Protein AF-A0A6P0Z6R3-F1 (afdb_monomer)

Mean predicted aligned error: 4.9 Å

Structure (mmCIF, N/CA/C/O backbone):
data_AF-A0A6P0Z6R3-F1
#
_entry.id   AF-A0A6P0Z6R3-F1
#
loop_
_atom_site.group_PDB
_atom_site.id
_atom_site.type_symbol
_atom_site.label_atom_id
_atom_site.label_alt_id
_atom_site.label_comp_id
_atom_site.label_asym_id
_atom_site.label_entity_id
_atom_site.label_seq_id
_atom_site.pdbx_PDB_ins_code
_atom_site.Cartn_x
_atom_site.Cartn_y
_atom_site.Cartn_z
_atom_site.occupancy
_atom_site.B_iso_or_equiv
_atom_site.auth_seq_id
_atom_site.auth_comp_id
_atom_site.auth_asym_id
_atom_site.auth_atom_id
_atom_site.pdbx_PDB_model_num
ATOM 1 N N . ALA A 1 1 ? 19.019 -9.774 -9.548 1.00 88.81 1 ALA A N 1
ATOM 2 C CA . ALA A 1 1 ? 17.613 -10.210 -9.420 1.00 88.81 1 ALA A CA 1
ATOM 3 C C . ALA A 1 1 ? 16.718 -9.202 -10.13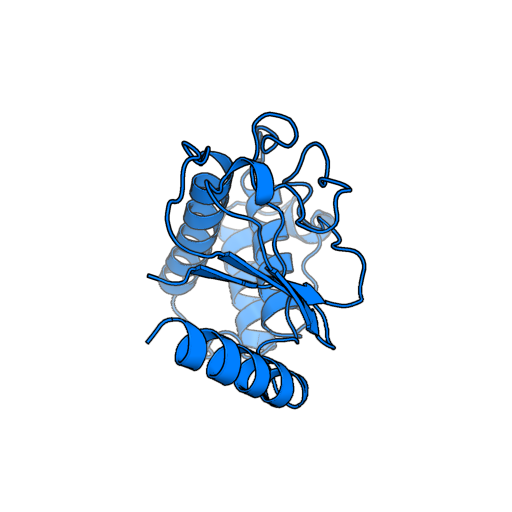5 1.00 88.81 1 ALA A C 1
ATOM 5 O O . ALA A 1 1 ? 17.157 -8.070 -10.301 1.00 88.81 1 ALA A O 1
ATOM 6 N N . LEU A 1 2 ? 15.528 -9.608 -10.582 1.00 94.31 2 LEU A N 1
ATOM 7 C CA . LEU A 1 2 ? 14.490 -8.698 -11.081 1.00 94.31 2 LEU A CA 1
ATOM 8 C C . LEU A 1 2 ? 13.772 -8.036 -9.898 1.00 94.31 2 LEU A C 1
ATOM 10 O O . LEU A 1 2 ? 13.432 -8.730 -8.941 1.00 94.31 2 LEU A O 1
ATOM 14 N N . LEU A 1 3 ? 13.495 -6.736 -9.998 1.00 95.50 3 LEU A N 1
ATOM 15 C CA . LEU A 1 3 ? 12.575 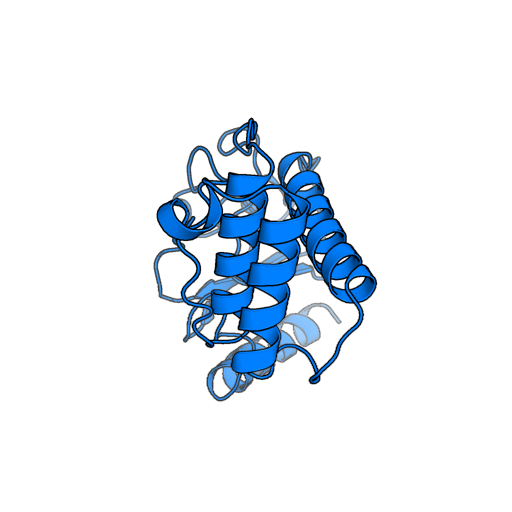-6.025 -9.110 1.00 95.50 3 LEU A CA 1
ATOM 16 C C . LEU A 1 3 ? 11.276 -5.717 -9.864 1.00 95.50 3 LEU A C 1
ATOM 18 O O . LEU A 1 3 ? 11.277 -4.947 -10.825 1.00 95.50 3 LEU A O 1
ATOM 22 N N . ALA A 1 4 ? 10.175 -6.330 -9.433 1.00 96.81 4 ALA A N 1
ATOM 23 C CA . ALA A 1 4 ? 8.834 -6.022 -9.917 1.00 96.81 4 ALA A CA 1
ATOM 24 C C . ALA A 1 4 ? 8.147 -5.071 -8.930 1.00 96.81 4 ALA A C 1
ATOM 26 O O . ALA A 1 4 ? 8.090 -5.362 -7.738 1.00 96.81 4 ALA A O 1
ATOM 27 N N . LEU A 1 5 ? 7.648 -3.943 -9.428 1.00 95.81 5 LEU A N 1
ATOM 28 C CA . LEU A 1 5 ? 6.993 -2.903 -8.635 1.00 95.81 5 LEU A CA 1
ATOM 29 C C . LEU A 1 5 ? 5.556 -2.739 -9.103 1.00 95.81 5 LEU A C 1
ATOM 31 O O . LEU A 1 5 ? 5.308 -2.738 -10.309 1.00 95.81 5 LEU A O 1
ATOM 35 N N . PHE A 1 6 ? 4.624 -2.579 -8.171 1.00 95.50 6 PHE A N 1
ATOM 36 C CA . PHE A 1 6 ? 3.199 -2.493 -8.472 1.00 95.50 6 PHE A CA 1
ATOM 37 C C . PHE A 1 6 ? 2.663 -1.117 -8.093 1.00 95.50 6 PHE A C 1
ATOM 39 O O . PHE A 1 6 ? 2.621 -0.761 -6.923 1.00 95.50 6 PHE A O 1
ATOM 46 N N . ASP A 1 7 ? 2.295 -0.356 -9.121 1.00 93.00 7 ASP A N 1
ATOM 47 C CA . ASP A 1 7 ? 1.470 0.850 -9.085 1.00 93.00 7 ASP A CA 1
ATOM 48 C C . ASP A 1 7 ? 1.800 1.871 -7.985 1.00 93.00 7 ASP A C 1
ATOM 50 O O . ASP A 1 7 ? 0.901 2.458 -7.388 1.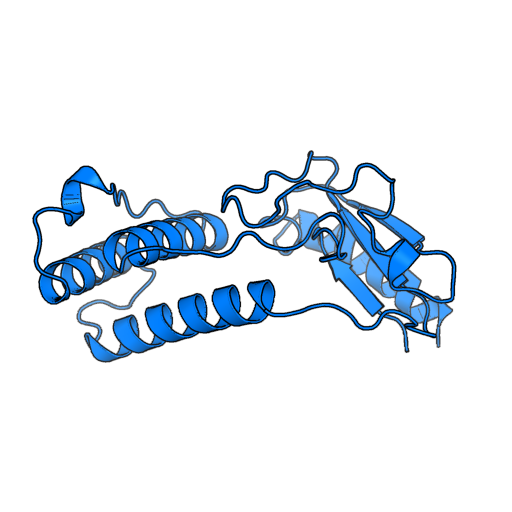00 93.00 7 ASP A O 1
ATOM 54 N N . LEU A 1 8 ? 3.092 2.096 -7.728 1.00 90.00 8 LEU A N 1
ATOM 55 C CA . LEU A 1 8 ? 3.562 3.061 -6.739 1.00 90.00 8 LEU A CA 1
ATOM 56 C C . LEU A 1 8 ? 4.687 3.934 -7.315 1.00 90.00 8 LEU A C 1
ATOM 58 O O . LEU A 1 8 ? 5.649 3.393 -7.880 1.00 90.00 8 LEU A O 1
ATOM 62 N N . PRO A 1 9 ? 4.605 5.270 -7.184 1.00 89.94 9 PRO A N 1
ATOM 63 C CA . PRO A 1 9 ? 5.703 6.156 -7.544 1.00 89.94 9 PRO A CA 1
ATOM 64 C C . PRO A 1 9 ? 6.945 5.957 -6.668 1.00 89.94 9 PRO A C 1
ATOM 66 O O . PRO A 1 9 ? 6.852 5.563 -5.507 1.00 89.94 9 PRO A O 1
ATOM 69 N N . ALA A 1 10 ? 8.122 6.255 -7.217 1.00 89.12 10 ALA A N 1
ATOM 70 C CA . ALA A 1 10 ? 9.359 6.249 -6.448 1.00 89.12 10 ALA A CA 1
ATOM 71 C C . ALA A 1 10 ? 9.397 7.431 -5.470 1.00 89.12 10 ALA A C 1
ATOM 73 O O . ALA A 1 10 ? 9.086 8.565 -5.838 1.00 89.12 10 ALA A O 1
ATOM 74 N N . LEU A 1 11 ? 9.871 7.186 -4.248 1.00 85.00 11 LEU A N 1
ATOM 75 C CA . LEU A 1 11 ? 10.221 8.241 -3.297 1.00 85.00 11 LEU A CA 1
ATOM 76 C C . LEU A 1 11 ? 11.595 8.814 -3.656 1.00 85.00 11 LEU A C 1
ATOM 78 O O . LEU A 1 11 ? 12.614 8.419 -3.102 1.00 85.00 11 LEU A O 1
ATOM 82 N N . ILE A 1 12 ? 11.649 9.718 -4.628 1.00 82.31 12 ILE A N 1
ATOM 83 C CA . ILE A 1 12 ? 12.880 10.431 -4.995 1.00 82.31 12 ILE A CA 1
ATOM 84 C C . ILE A 1 12 ? 12.986 11.745 -4.208 1.00 82.31 12 ILE A C 1
ATOM 86 O O . ILE A 1 12 ? 11.966 12.283 -3.784 1.00 82.31 12 ILE A O 1
ATOM 90 N N . PRO A 1 13 ? 14.188 12.325 -4.025 1.00 76.62 13 PRO A N 1
ATOM 91 C CA . PRO A 1 13 ? 14.344 13.571 -3.265 1.00 76.62 13 PRO A CA 1
ATOM 92 C C . PRO A 1 13 ? 13.459 14.732 -3.751 1.00 76.62 13 PRO A C 1
ATOM 94 O O . PRO A 1 13 ? 13.022 15.552 -2.951 1.00 76.62 13 PRO A O 1
ATOM 97 N N . SER A 1 14 ? 13.160 14.799 -5.053 1.00 73.12 14 SER A N 1
ATOM 98 C CA . SER A 1 14 ? 12.276 15.816 -5.644 1.00 73.12 14 SER A CA 1
ATOM 99 C C . SER A 1 14 ? 10.776 15.543 -5.458 1.00 73.12 14 SER A C 1
ATOM 101 O O . SER A 1 14 ? 9.964 16.418 -5.754 1.00 73.12 14 SER A O 1
ATOM 103 N N . SER A 1 15 ? 10.419 14.358 -4.963 1.00 69.19 15 SER A N 1
ATOM 104 C CA . SER A 1 15 ? 9.074 13.938 -4.559 1.00 69.19 15 SER A CA 1
ATOM 105 C C . SER A 1 15 ? 9.067 13.464 -3.104 1.00 69.19 15 SER A C 1
ATOM 107 O O . SER A 1 15 ? 8.295 12.568 -2.755 1.00 69.19 15 SER A O 1
ATOM 109 N N . ALA A 1 16 ? 9.971 14.005 -2.275 1.00 67.00 16 ALA A N 1
ATOM 110 C CA . ALA A 1 16 ? 10.157 13.539 -0.911 1.00 67.00 16 ALA A CA 1
ATOM 111 C C . ALA A 1 16 ? 8.819 13.553 -0.152 1.00 67.00 16 ALA A C 1
ATOM 113 O O . ALA A 1 16 ? 7.995 14.457 -0.378 1.00 67.00 16 ALA A O 1
ATOM 114 N N . PRO A 1 17 ? 8.598 12.551 0.711 1.00 68.94 17 PRO A N 1
ATOM 115 C CA . PRO A 1 17 ? 7.373 12.452 1.479 1.00 68.94 17 PRO A CA 1
ATOM 116 C C . PRO A 1 17 ? 7.207 13.676 2.383 1.00 68.94 17 PRO A C 1
ATOM 118 O O . PRO A 1 17 ? 8.185 14.212 2.915 1.00 68.94 17 PRO A O 1
ATOM 121 N N . LYS A 1 18 ? 5.971 14.160 2.529 1.00 71.38 18 LYS A N 1
ATOM 122 C CA . LYS A 1 18 ? 5.686 15.310 3.400 1.00 71.38 18 LYS A CA 1
ATOM 123 C C . LYS A 1 18 ? 5.949 14.929 4.852 1.00 71.38 18 LYS A C 1
ATOM 125 O O . LYS A 1 18 ? 5.584 13.846 5.276 1.00 71.38 18 LYS A O 1
ATOM 130 N N . GLN A 1 19 ? 6.528 15.810 5.660 1.00 70.19 19 GLN A N 1
ATOM 131 C CA . GLN A 1 19 ? 6.585 15.532 7.095 1.00 70.19 19 GLN A CA 1
ATOM 132 C C . GLN A 1 19 ? 5.154 15.514 7.657 1.00 70.19 19 GLN A C 1
ATOM 134 O O . GLN A 1 19 ? 4.448 16.520 7.564 1.00 70.19 19 GLN A O 1
ATOM 139 N N . LEU A 1 20 ? 4.718 14.380 8.213 1.00 72.25 20 LEU A N 1
ATOM 140 C CA . LEU A 1 20 ? 3.405 14.293 8.851 1.00 72.25 20 LEU A CA 1
ATOM 141 C C . LEU A 1 20 ? 3.493 14.790 10.290 1.00 72.25 20 LEU A C 1
ATOM 143 O O . LEU A 1 20 ? 4.126 14.157 11.132 1.00 72.25 20 LEU A O 1
ATOM 147 N N . ASP A 1 21 ? 2.805 15.891 10.570 1.00 78.56 21 ASP A N 1
ATOM 148 C CA . ASP A 1 21 ? 2.491 16.345 11.928 1.00 78.56 21 ASP A CA 1
ATOM 149 C C . ASP A 1 21 ? 1.021 16.026 12.232 1.00 78.56 21 ASP A C 1
ATOM 151 O O . ASP A 1 21 ? 0.163 16.899 12.359 1.00 78.56 21 ASP A O 1
ATOM 155 N N . TRP A 1 22 ? 0.684 14.737 12.157 1.00 86.81 22 TRP A N 1
ATOM 156 C CA . TRP A 1 22 ? -0.684 14.266 12.355 1.00 86.81 22 TRP A CA 1
ATOM 157 C C . TRP A 1 22 ? -0.915 13.926 13.818 1.00 86.81 22 TRP A C 1
ATOM 159 O O . TRP A 1 22 ? -0.163 13.144 14.405 1.00 86.81 22 TRP A O 1
ATOM 169 N N . ASP A 1 23 ? -2.000 14.458 14.375 1.00 89.06 23 ASP A N 1
ATOM 170 C CA . ASP A 1 23 ? -2.510 14.000 15.659 1.00 89.06 23 ASP A CA 1
ATOM 171 C C . ASP A 1 23 ? -3.055 12.561 15.565 1.00 89.06 23 ASP A C 1
ATOM 173 O O . ASP A 1 23 ? -3.239 11.989 14.483 1.00 89.06 23 ASP A O 1
ATOM 177 N N . ASP A 1 24 ? -3.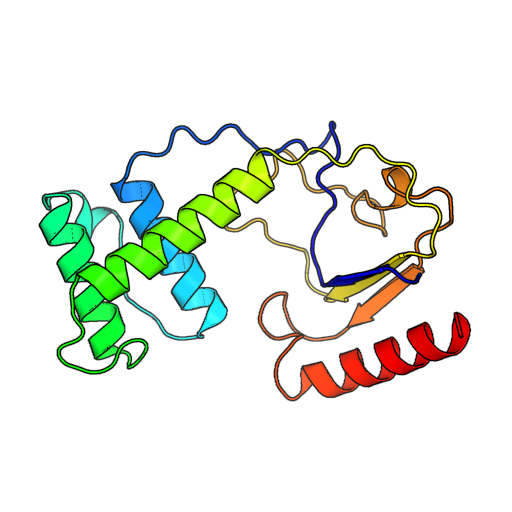301 11.946 16.721 1.00 88.25 24 ASP A N 1
ATOM 178 C CA . ASP A 1 24 ? -3.764 10.559 16.777 1.00 88.25 24 ASP A CA 1
ATOM 179 C C . ASP A 1 24 ? -5.153 10.366 16.151 1.00 88.25 24 ASP A C 1
ATOM 181 O O . ASP A 1 24 ? -5.426 9.301 15.598 1.00 88.25 24 ASP A O 1
ATOM 185 N N . THR A 1 25 ? -6.005 11.398 16.162 1.00 92.12 25 THR A N 1
ATOM 186 C CA . THR A 1 25 ? -7.333 11.338 15.531 1.00 92.12 25 THR A CA 1
ATOM 187 C C . THR A 1 25 ? -7.198 11.248 14.014 1.00 92.12 25 THR A C 1
ATOM 189 O O . THR A 1 25 ? -7.825 10.393 13.389 1.00 92.12 25 THR A O 1
ATOM 192 N N . ARG A 1 26 ? -6.338 12.082 13.419 1.00 90.31 26 ARG A N 1
ATOM 193 C CA . ARG A 1 26 ? -6.045 12.073 11.985 1.00 90.31 26 ARG A CA 1
ATOM 194 C C . ARG A 1 26 ? -5.395 10.763 11.558 1.00 90.31 26 ARG A C 1
ATOM 196 O O . ARG A 1 26 ? -5.769 10.214 10.522 1.00 90.31 26 ARG A O 1
ATOM 203 N N . TRP A 1 27 ? -4.476 10.230 12.366 1.00 91.44 27 TRP A N 1
ATOM 204 C CA . TRP A 1 27 ? -3.930 8.891 12.142 1.00 91.44 27 TRP A CA 1
ATOM 205 C C . TRP A 1 27 ? -5.025 7.831 12.105 1.00 91.44 27 TRP A C 1
ATOM 207 O O . TRP A 1 27 ? -5.042 7.009 11.192 1.00 91.44 27 TRP A O 1
ATOM 217 N N . LEU A 1 28 ? -5.958 7.862 13.056 1.00 93.75 28 LEU A N 1
ATOM 218 C CA . LEU A 1 28 ? -7.021 6.869 13.120 1.00 93.75 28 LEU A CA 1
ATOM 219 C C . LEU A 1 28 ? -7.976 6.958 11.924 1.00 93.75 28 LEU A C 1
ATOM 221 O O . LEU A 1 28 ? -8.293 5.926 11.337 1.00 93.75 28 LEU A O 1
ATOM 225 N N . THR A 1 29 ? -8.382 8.167 11.516 1.00 92.94 29 THR A N 1
ATOM 226 C CA . THR A 1 29 ? -9.210 8.349 10.309 1.00 92.94 29 THR A CA 1
ATOM 227 C C . THR A 1 29 ? -8.491 7.893 9.045 1.00 92.94 29 THR A C 1
ATOM 229 O O . THR A 1 29 ? -9.102 7.279 8.179 1.00 92.94 29 THR A O 1
ATOM 232 N N . ASN A 1 30 ? -7.183 8.142 8.942 1.00 91.19 30 ASN A N 1
ATOM 233 C CA . ASN A 1 30 ? -6.403 7.720 7.782 1.00 91.19 30 ASN A CA 1
ATOM 234 C C . ASN A 1 30 ? -6.258 6.194 7.721 1.00 91.19 30 ASN A C 1
ATOM 236 O O . ASN A 1 30 ? -6.380 5.590 6.662 1.00 91.19 30 ASN A O 1
ATOM 240 N N . ILE A 1 31 ? -6.041 5.556 8.872 1.00 93.69 31 ILE A N 1
ATOM 241 C CA . ILE A 1 31 ? -5.993 4.095 8.976 1.00 93.69 31 ILE A CA 1
ATOM 242 C C . ILE A 1 31 ? -7.353 3.483 8.635 1.00 93.69 31 ILE A C 1
ATOM 244 O O . ILE A 1 31 ? -7.395 2.468 7.943 1.00 93.69 31 ILE A O 1
ATOM 248 N N . ALA A 1 32 ? -8.458 4.100 9.065 1.00 94.38 32 ALA A N 1
ATOM 249 C CA . ALA A 1 32 ? -9.793 3.690 8.642 1.00 94.38 32 ALA A CA 1
ATOM 250 C C . ALA A 1 32 ? -9.927 3.744 7.111 1.00 94.38 32 ALA A C 1
ATOM 252 O O . ALA A 1 32 ? -10.265 2.726 6.517 1.00 94.38 32 ALA A O 1
ATOM 253 N N . HIS A 1 33 ? -9.542 4.856 6.474 1.00 91.88 33 HIS A N 1
ATOM 254 C CA . HIS A 1 33 ? -9.565 4.996 5.009 1.00 91.88 33 HIS A CA 1
ATOM 255 C C . HIS A 1 33 ? -8.728 3.917 4.301 1.00 91.88 33 HIS A C 1
ATOM 257 O O . HIS A 1 33 ? -9.188 3.284 3.353 1.00 91.88 33 HIS A O 1
ATOM 263 N N . ILE A 1 34 ? -7.522 3.617 4.801 1.00 91.50 34 ILE A N 1
ATOM 264 C CA . ILE A 1 34 ? -6.680 2.524 4.278 1.00 91.50 34 ILE A CA 1
ATOM 265 C C . ILE A 1 34 ? -7.401 1.173 4.374 1.00 91.50 34 ILE A C 1
ATOM 267 O O . ILE A 1 34 ? -7.411 0.397 3.416 1.00 91.50 34 ILE A O 1
ATOM 271 N N . LEU A 1 35 ? -8.027 0.881 5.516 1.00 93.56 35 LEU A N 1
ATOM 272 C CA . LEU A 1 35 ? -8.776 -0.360 5.713 1.00 93.56 35 LEU A CA 1
ATOM 273 C C . LEU A 1 35 ? -9.982 -0.449 4.767 1.00 93.56 35 LEU A C 1
ATOM 275 O O . LEU A 1 35 ? -10.254 -1.530 4.240 1.00 93.56 35 LEU A O 1
ATOM 279 N N . GLU A 1 36 ? -10.677 0.658 4.514 1.00 92.69 36 GLU A N 1
ATOM 280 C CA . GLU A 1 36 ? -11.781 0.720 3.552 1.00 92.69 36 GLU A CA 1
ATOM 281 C C . GLU A 1 36 ? -11.294 0.458 2.125 1.00 92.69 36 GLU A C 1
ATOM 283 O O . GLU A 1 36 ? -11.831 -0.417 1.442 1.00 92.69 36 GLU A O 1
ATOM 288 N N . MET A 1 37 ? -10.221 1.135 1.701 1.00 88.12 37 MET A N 1
ATOM 289 C CA . MET A 1 37 ? -9.612 0.963 0.379 1.00 88.12 37 MET A CA 1
ATOM 290 C C . MET A 1 37 ? -9.174 -0.480 0.115 1.00 88.12 37 MET A C 1
ATOM 292 O O . MET A 1 37 ? -9.426 -1.021 -0.965 1.00 88.12 37 MET A O 1
ATOM 296 N N . LEU A 1 38 ? -8.509 -1.109 1.089 1.00 86.88 38 LEU A N 1
ATOM 297 C CA . LEU A 1 38 ? -7.978 -2.467 0.947 1.00 86.88 38 LEU A CA 1
ATOM 298 C C . LEU A 1 38 ? -9.070 -3.534 1.016 1.00 86.88 38 LEU A C 1
ATOM 300 O O . LEU A 1 38 ? -8.963 -4.572 0.363 1.00 86.88 38 LEU A O 1
ATOM 304 N N . SER A 1 39 ? -10.109 -3.306 1.818 1.00 90.00 39 SER A N 1
ATOM 305 C CA . SER A 1 39 ? -11.174 -4.291 2.007 1.00 90.00 39 SER A CA 1
ATOM 306 C C . SER A 1 39 ? -12.368 -4.122 1.072 1.00 90.00 39 SER A C 1
ATOM 308 O O . SER A 1 39 ? -13.165 -5.053 0.936 1.00 90.00 39 SER A O 1
ATOM 310 N N . GLY A 1 40 ? -12.528 -2.944 0.467 1.00 89.56 40 GLY A N 1
ATOM 311 C CA . GLY A 1 40 ? -13.729 -2.554 -0.267 1.00 89.56 40 GLY A CA 1
ATOM 312 C C . GLY A 1 40 ? -14.972 -2.392 0.617 1.00 89.56 40 GLY A C 1
ATOM 313 O O . GLY A 1 40 ? -16.085 -2.360 0.091 1.00 89.56 40 GLY A O 1
ATOM 314 N N . LYS A 1 41 ? -14.816 -2.335 1.946 1.00 93.50 41 LYS A N 1
ATOM 315 C CA . LYS A 1 41 ? -15.916 -2.163 2.906 1.00 93.50 41 LYS A CA 1
ATOM 316 C C . LYS A 1 41 ? -15.906 -0.746 3.456 1.00 93.50 41 LYS A C 1
ATOM 318 O O . LYS A 1 41 ? -14.841 -0.225 3.735 1.00 93.50 41 LYS A O 1
ATOM 323 N N . ASN A 1 42 ? -17.082 -0.161 3.647 1.00 93.44 42 ASN A N 1
ATOM 324 C CA . ASN A 1 42 ? -17.235 1.179 4.210 1.00 93.44 42 ASN A CA 1
ATOM 325 C C . ASN A 1 42 ? -17.373 1.092 5.739 1.00 93.44 42 ASN A C 1
ATOM 327 O O . ASN A 1 42 ? -18.311 0.459 6.219 1.00 93.44 42 ASN A O 1
ATOM 331 N N . LEU A 1 43 ? -16.437 1.686 6.475 1.00 93.75 43 LEU A N 1
ATOM 332 C CA . LEU A 1 43 ? -16.424 1.797 7.934 1.00 93.75 43 LEU A CA 1
ATOM 333 C C . LEU A 1 43 ? -17.239 2.997 8.441 1.00 93.75 43 LEU A C 1
ATOM 335 O O . LEU A 1 43 ? -17.553 3.029 9.629 1.00 93.75 43 LEU A O 1
ATOM 339 N N . ASP A 1 44 ? -17.572 3.953 7.569 1.00 89.56 44 ASP A N 1
ATOM 340 C CA . ASP A 1 44 ? -18.368 5.155 7.863 1.00 89.56 44 ASP A CA 1
ATOM 341 C C . ASP A 1 44 ? -17.780 5.990 9.018 1.00 89.56 44 ASP A C 1
ATOM 343 O O . ASP A 1 44 ? -18.480 6.496 9.897 1.00 89.56 44 ASP A O 1
ATOM 347 N N . ILE A 1 45 ? -16.446 6.100 9.048 1.00 89.31 45 ILE A N 1
ATOM 348 C CA . ILE A 1 45 ? -15.712 6.845 10.077 1.00 89.31 45 ILE A CA 1
ATOM 349 C C . ILE A 1 45 ? -15.351 8.223 9.537 1.00 89.31 45 ILE A C 1
ATOM 351 O O . ILE A 1 45 ? -14.454 8.366 8.709 1.00 89.31 45 ILE A O 1
ATOM 355 N N . SER A 1 46 ? -15.998 9.257 10.070 1.00 86.62 46 SER A N 1
ATOM 356 C CA . SER A 1 46 ? -15.634 10.647 9.799 1.00 86.62 46 SER A CA 1
ATOM 357 C C . SER A 1 46 ? -14.824 11.258 10.942 1.00 86.62 46 SER A C 1
ATOM 359 O O . SER A 1 46 ? -14.962 10.881 12.110 1.00 86.62 46 SER A O 1
ATOM 361 N N . SER A 1 47 ? -13.983 12.244 10.615 1.00 85.38 47 SER A N 1
ATOM 362 C CA . SER A 1 47 ? -13.217 12.990 11.621 1.00 85.38 47 SER A CA 1
ATOM 363 C C . SER A 1 47 ? -14.151 13.699 12.602 1.00 85.38 47 SER A C 1
ATOM 365 O O . SER A 1 47 ? -13.910 13.693 13.806 1.00 85.38 47 SER A O 1
ATOM 367 N N . GLU A 1 48 ? -15.263 14.243 12.108 1.00 87.12 48 GLU A N 1
ATOM 368 C CA . GLU A 1 48 ? -16.274 14.930 12.907 1.00 87.12 48 GLU A CA 1
ATOM 369 C C . GLU A 1 48 ? -16.916 14.009 13.948 1.00 87.12 48 GLU A C 1
ATOM 371 O O . GLU A 1 48 ? -17.187 14.455 15.063 1.00 87.12 48 GLU A O 1
ATOM 376 N N . ALA A 1 49 ? -17.133 12.733 13.608 1.00 87.25 49 ALA A N 1
ATOM 377 C CA . ALA A 1 49 ? -17.752 11.764 14.506 1.00 87.25 49 ALA A CA 1
ATOM 378 C C . ALA A 1 49 ? -16.831 11.366 15.666 1.00 87.25 49 ALA A C 1
ATOM 380 O O . ALA A 1 49 ? -17.302 11.193 16.790 1.00 87.25 49 ALA A O 1
ATOM 381 N N . ILE A 1 50 ? -15.525 11.231 15.412 1.00 92.62 50 ILE A N 1
ATOM 382 C CA . ILE A 1 50 ? -14.591 10.685 16.406 1.00 92.62 50 ILE A CA 1
ATOM 383 C C . ILE A 1 50 ? -13.788 11.755 17.155 1.00 92.62 50 ILE A C 1
ATOM 385 O O . ILE A 1 50 ? -13.328 11.505 18.265 1.00 92.62 50 ILE A O 1
ATOM 389 N N . LYS A 1 51 ? -13.640 12.965 16.605 1.00 92.69 51 LYS A N 1
ATOM 390 C CA . LYS A 1 51 ? -12.866 14.057 17.223 1.00 92.69 51 LYS A CA 1
ATOM 391 C C . LYS A 1 51 ? -13.324 14.458 18.638 1.00 92.69 51 LYS A C 1
ATOM 393 O O . LYS A 1 51 ? -12.456 14.811 19.431 1.00 92.69 51 LYS A O 1
ATOM 398 N N . PRO A 1 52 ? -14.624 14.421 18.995 1.00 94.62 52 PRO A N 1
ATOM 399 C CA . PRO A 1 52 ? -15.064 14.709 20.364 1.00 94.62 52 PRO A CA 1
ATOM 400 C C . PRO A 1 52 ? -14.733 13.604 21.378 1.00 94.62 52 PRO A C 1
ATOM 402 O O . PRO A 1 52 ? -14.828 13.843 22.579 1.00 94.62 52 PRO A O 1
ATOM 405 N N . LEU A 1 53 ? -14.405 12.399 20.905 1.00 95.38 53 LEU A N 1
ATOM 406 C CA . LEU A 1 53 ? -14.166 11.227 21.740 1.00 95.38 53 LEU A CA 1
ATOM 407 C C . LEU A 1 53 ? -12.748 11.236 22.321 1.00 95.38 53 LEU A C 1
ATOM 409 O O . LEU A 1 53 ? -11.803 11.736 21.708 1.00 95.38 53 LEU A O 1
ATOM 413 N N . THR A 1 54 ? -12.581 10.614 23.485 1.00 95.56 54 THR A N 1
ATOM 414 C CA . THR A 1 54 ? -11.254 10.313 24.033 1.00 95.56 54 THR A CA 1
ATOM 415 C C . THR A 1 54 ? -10.513 9.302 23.144 1.00 95.56 54 THR A C 1
ATOM 417 O O . THR A 1 54 ? -11.152 8.514 22.444 1.00 95.56 54 THR A O 1
ATOM 420 N N . PRO A 1 55 ? -9.168 9.234 23.184 1.00 92.88 55 PRO A N 1
ATOM 421 C CA . PRO A 1 55 ? -8.409 8.296 22.348 1.00 92.88 55 PRO A CA 1
ATOM 422 C C . PRO A 1 55 ? -8.836 6.826 22.493 1.00 92.88 55 PRO A C 1
ATOM 424 O O . PRO A 1 55 ? -8.822 6.061 21.529 1.00 92.88 55 PRO A O 1
ATOM 427 N N . GLU A 1 56 ? -9.237 6.414 23.697 1.00 94.12 56 GLU A N 1
ATOM 428 C CA . GLU A 1 56 ? -9.736 5.060 23.942 1.00 94.12 56 GLU A CA 1
ATOM 429 C C . GLU A 1 56 ? -11.121 4.832 23.321 1.00 94.12 56 GLU A C 1
ATOM 431 O O . GLU A 1 56 ? -11.367 3.786 22.719 1.00 94.12 56 GLU A O 1
ATOM 436 N N . GLU A 1 57 ? -12.015 5.815 23.407 1.00 95.94 57 GLU A N 1
ATOM 437 C CA . GLU A 1 57 ? -13.329 5.766 22.762 1.00 95.94 57 GLU A CA 1
ATOM 438 C C . GLU A 1 57 ? -13.215 5.766 21.233 1.00 95.94 57 GLU A C 1
ATOM 440 O O . GLU A 1 57 ? -13.940 5.021 20.580 1.00 95.94 57 GLU A O 1
ATOM 445 N N . GLN A 1 58 ? -12.269 6.514 20.655 1.00 96.06 58 GLN A N 1
ATOM 446 C CA . GLN A 1 58 ? -12.004 6.489 19.212 1.00 96.06 58 GLN A CA 1
ATOM 447 C C . GLN A 1 58 ? -11.581 5.092 18.734 1.00 96.06 58 GLN A C 1
ATOM 449 O O . GLN A 1 58 ? -12.111 4.579 17.746 1.00 96.06 58 GLN A O 1
ATOM 454 N N . LEU A 1 59 ? -10.660 4.443 19.456 1.00 95.44 59 LEU A N 1
ATOM 455 C CA . LEU A 1 59 ? -10.250 3.069 19.153 1.00 95.44 59 LEU A CA 1
ATOM 456 C C . LEU A 1 59 ? -11.426 2.096 19.288 1.00 95.44 59 LEU A C 1
ATOM 458 O O . LEU A 1 59 ? -11.649 1.271 18.404 1.00 95.44 59 LEU A O 1
ATOM 462 N N . ASN A 1 60 ? -12.212 2.197 20.359 1.00 95.69 60 ASN A N 1
ATOM 463 C CA . ASN A 1 60 ? -13.393 1.351 20.528 1.00 95.69 60 ASN A CA 1
ATOM 464 C C . ASN A 1 60 ? -14.429 1.565 19.412 1.00 95.69 60 ASN A C 1
ATOM 466 O O . ASN A 1 60 ? -15.012 0.589 18.937 1.00 95.69 60 ASN A O 1
ATOM 470 N N . TYR A 1 61 ? -14.604 2.801 18.942 1.00 96.00 61 TYR A N 1
ATOM 471 C CA . TYR A 1 61 ? -15.479 3.119 17.817 1.00 96.00 61 TYR A CA 1
ATOM 472 C C . TYR A 1 61 ? -14.998 2.457 16.518 1.00 96.00 61 TYR A C 1
ATOM 474 O O . TYR A 1 61 ? -15.763 1.734 15.879 1.00 96.00 61 TYR A O 1
ATOM 482 N N . LEU A 1 62 ? -13.713 2.607 16.167 1.00 96.19 62 LEU A N 1
ATOM 483 C CA . LEU A 1 62 ? -13.124 1.934 15.001 1.00 96.19 62 LEU A CA 1
ATOM 484 C C . LEU A 1 62 ? -13.288 0.410 15.091 1.00 96.19 62 LEU A C 1
ATOM 486 O O . LEU A 1 62 ? -13.694 -0.228 14.121 1.00 96.19 62 LEU A O 1
ATOM 490 N N . LYS A 1 63 ? -13.023 -0.181 16.263 1.00 96.88 63 LYS A N 1
ATOM 491 C CA . LYS A 1 63 ? -13.205 -1.621 16.496 1.00 96.88 63 LYS A CA 1
ATOM 492 C C . LYS A 1 63 ? -14.642 -2.042 16.194 1.00 96.88 63 LYS A C 1
ATOM 494 O O . LYS A 1 63 ? -14.844 -3.024 15.484 1.00 96.88 63 LYS A O 1
ATOM 499 N N . GLN A 1 64 ? -15.619 -1.318 16.736 1.00 96.06 64 GLN A N 1
ATOM 500 C CA . GLN A 1 64 ? -17.033 -1.626 16.549 1.00 96.06 64 GLN A CA 1
ATOM 501 C C . GLN A 1 64 ? -17.432 -1.548 15.070 1.00 96.06 64 GLN A C 1
ATOM 503 O O . GLN A 1 64 ? -18.157 -2.423 14.589 1.00 96.06 64 GLN A O 1
ATOM 508 N N . GLN A 1 65 ? -16.930 -0.556 14.328 1.00 96.44 65 GLN A N 1
ATOM 509 C CA . GLN A 1 65 ? -17.182 -0.459 12.888 1.00 96.44 65 GLN A CA 1
ATOM 510 C C . GLN A 1 65 ? -16.562 -1.636 12.132 1.00 96.44 65 GLN A C 1
ATOM 512 O O . GLN A 1 65 ? -17.247 -2.303 11.357 1.00 96.44 65 GLN A O 1
ATOM 517 N N . MET A 1 66 ? -15.308 -1.986 12.431 1.00 96.81 66 MET A N 1
ATOM 518 C CA . MET A 1 66 ? -14.642 -3.144 11.829 1.00 96.81 66 MET A CA 1
ATOM 519 C C . MET A 1 66 ? -15.361 -4.468 12.128 1.00 96.81 66 MET A C 1
ATOM 521 O O . MET A 1 66 ? -15.417 -5.337 11.259 1.00 96.81 66 MET A O 1
ATOM 525 N N . GLU A 1 67 ? -15.920 -4.648 13.326 1.00 96.88 67 GLU A N 1
ATOM 526 C CA . GLU A 1 67 ? -16.754 -5.813 13.659 1.00 96.88 67 GLU A CA 1
ATOM 527 C C . GLU A 1 67 ? -18.066 -5.806 12.860 1.00 96.88 67 GLU A C 1
ATOM 529 O O . GLU A 1 67 ? -18.432 -6.824 12.275 1.00 96.88 67 GLU A O 1
ATOM 534 N N . THR A 1 68 ? -18.727 -4.648 12.759 1.00 96.25 68 THR A N 1
ATOM 535 C CA . THR A 1 68 ? -19.995 -4.468 12.025 1.00 96.25 68 THR A CA 1
ATOM 536 C C . THR A 1 68 ? -19.864 -4.853 10.553 1.00 96.25 68 THR A C 1
ATOM 538 O O . THR A 1 68 ? -20.736 -5.523 9.998 1.00 96.25 68 THR A O 1
ATOM 541 N N . VAL A 1 69 ? -18.743 -4.502 9.920 1.00 96.44 69 VAL A N 1
ATOM 542 C CA . VAL A 1 69 ? -18.483 -4.853 8.518 1.00 96.44 69 VAL A CA 1
ATOM 543 C C . VAL A 1 69 ? -17.769 -6.196 8.347 1.00 96.44 69 VAL A C 1
ATOM 545 O O . VAL A 1 69 ? -17.418 -6.566 7.228 1.00 96.44 69 VAL A O 1
ATOM 548 N N . ASN A 1 70 ? -17.561 -6.979 9.408 1.00 95.94 70 ASN A N 1
ATOM 549 C CA . ASN A 1 70 ? -16.849 -8.263 9.373 1.00 95.94 70 ASN A CA 1
ATOM 550 C C . ASN A 1 70 ? -15.387 -8.152 8.885 1.00 95.94 70 ASN A C 1
ATOM 552 O O . ASN A 1 70 ? -14.923 -8.986 8.103 1.00 95.94 70 ASN A O 1
ATOM 556 N N . LEU A 1 71 ? -14.670 -7.091 9.259 1.00 95.19 71 LEU A N 1
ATOM 557 C CA . LEU A 1 71 ? -13.200 -7.020 9.178 1.00 95.19 71 LEU A CA 1
ATOM 558 C C . LEU A 1 71 ? -12.530 -7.560 10.440 1.00 95.19 71 LEU A C 1
ATOM 560 O O . LEU A 1 71 ? -11.402 -8.045 10.382 1.00 95.19 71 LEU A O 1
ATOM 564 N N . LEU A 1 72 ? -13.242 -7.532 11.565 1.00 95.44 72 LEU A N 1
ATOM 565 C CA . LEU A 1 72 ? -12.865 -8.223 12.789 1.00 95.44 72 LEU A CA 1
ATOM 566 C C . LEU A 1 72 ? -13.949 -9.237 13.173 1.00 95.44 72 LEU A C 1
ATOM 568 O O . LEU A 1 72 ? -15.133 -8.969 12.968 1.00 95.44 72 LEU A O 1
ATOM 572 N N . PRO A 1 73 ? -13.575 -10.392 13.752 1.00 95.56 73 PRO A N 1
ATOM 573 C CA . PRO A 1 73 ? -14.539 -11.268 14.406 1.00 95.56 73 PRO A CA 1
ATOM 574 C C . PRO A 1 73 ? -15.294 -10.527 15.521 1.00 95.56 73 PRO A C 1
ATOM 576 O O . PRO A 1 73 ? -14.679 -9.696 16.197 1.00 95.56 73 PRO A O 1
ATOM 579 N N . PRO A 1 74 ? -16.570 -10.862 15.780 1.00 93.75 74 PRO A N 1
ATOM 580 C CA . PRO A 1 74 ? -17.322 -10.289 16.894 1.00 93.75 74 PRO A CA 1
ATOM 581 C C . PRO A 1 74 ? -16.605 -10.488 18.235 1.00 93.75 74 PRO A C 1
ATOM 583 O O . PRO A 1 74 ? -16.031 -11.552 18.478 1.00 93.75 74 PRO A O 1
ATOM 586 N N . ASN A 1 75 ? -16.691 -9.495 19.123 1.00 92.56 75 ASN A N 1
ATOM 587 C CA . ASN A 1 75 ? -16.057 -9.502 20.448 1.00 92.56 75 ASN A CA 1
ATOM 588 C C . ASN A 1 75 ? -14.527 -9.653 20.396 1.00 92.56 75 ASN A C 1
ATOM 590 O O . ASN A 1 75 ? -13.920 -10.254 21.286 1.00 92.56 75 ASN A O 1
ATOM 594 N N . SER A 1 76 ? -13.886 -9.113 19.357 1.00 93.12 76 SER A N 1
ATOM 595 C CA . SER A 1 76 ? -12.427 -9.056 19.288 1.00 93.12 76 SER A CA 1
ATOM 596 C C . SER A 1 76 ? -11.868 -8.262 20.475 1.00 93.12 76 SER A C 1
ATOM 598 O O . SER A 1 76 ? -12.474 -7.304 20.939 1.00 93.12 76 SER A O 1
ATOM 600 N N . GLY A 1 77 ? -10.700 -8.634 20.997 1.00 94.88 77 GLY A N 1
ATOM 601 C CA . GLY A 1 77 ? -10.044 -7.846 22.047 1.00 94.88 77 GLY A CA 1
ATOM 602 C C . GLY A 1 77 ? -9.518 -6.512 21.508 1.00 94.88 77 GLY A C 1
ATOM 603 O O . GLY A 1 77 ? -9.038 -6.457 20.373 1.00 94.88 77 GLY A O 1
ATOM 604 N N . ILE A 1 78 ? -9.545 -5.451 22.322 1.00 95.69 78 ILE A N 1
ATOM 605 C CA . ILE A 1 78 ? -9.037 -4.123 21.925 1.00 95.69 78 ILE A CA 1
ATOM 606 C C . ILE A 1 78 ? -7.549 -4.154 21.539 1.00 95.69 78 ILE A C 1
ATOM 608 O O . ILE A 1 78 ? -7.134 -3.462 20.614 1.00 95.69 78 ILE A O 1
ATOM 612 N N . GLU A 1 79 ? -6.762 -5.034 22.160 1.00 95.62 79 GLU A N 1
ATOM 613 C CA . GLU A 1 79 ? -5.336 -5.207 21.859 1.00 95.62 79 GLU A CA 1
ATOM 614 C C . GLU A 1 79 ? -5.079 -5.647 20.414 1.00 95.62 79 GLU A C 1
ATOM 616 O O . GLU A 1 79 ? -4.094 -5.238 19.801 1.00 95.62 79 GLU A O 1
ATOM 621 N N . ARG A 1 80 ? -5.999 -6.418 19.818 1.00 93.56 80 ARG A N 1
ATOM 622 C CA . ARG A 1 80 ? -5.902 -6.787 18.402 1.00 93.56 80 ARG A CA 1
ATOM 623 C C . ARG A 1 80 ? -6.040 -5.561 17.506 1.00 93.56 80 ARG A C 1
ATOM 625 O O . ARG A 1 80 ? -5.273 -5.427 16.556 1.00 93.56 80 ARG A O 1
ATOM 632 N N . LEU A 1 81 ? -6.987 -4.672 17.814 1.00 95.25 81 LEU A N 1
ATOM 633 C CA . LEU A 1 81 ? -7.123 -3.418 17.078 1.00 95.25 81 LEU A CA 1
ATOM 634 C C . LEU A 1 81 ? -5.877 -2.547 17.262 1.00 95.25 81 LEU A C 1
ATOM 636 O O . LEU A 1 81 ? -5.356 -2.033 16.276 1.00 95.25 81 LEU A O 1
ATOM 640 N N . ARG A 1 82 ? -5.380 -2.405 18.500 1.00 95.38 82 ARG A N 1
ATOM 641 C CA . ARG A 1 82 ? -4.163 -1.625 18.777 1.00 95.38 82 ARG A CA 1
ATOM 642 C C . ARG A 1 82 ? -2.988 -2.117 17.940 1.00 95.38 82 ARG A C 1
ATOM 644 O O . ARG A 1 82 ? -2.314 -1.292 17.336 1.00 95.38 82 ARG A O 1
ATOM 651 N N . GLY A 1 83 ? -2.795 -3.434 17.847 1.00 95.69 83 GLY A N 1
ATOM 652 C CA . GLY A 1 83 ? -1.763 -4.028 16.999 1.00 95.69 83 GLY A CA 1
ATOM 653 C C . GLY A 1 83 ? -1.910 -3.639 15.527 1.00 95.69 83 GLY A C 1
ATOM 654 O O . GLY A 1 83 ? -0.951 -3.167 14.931 1.00 95.69 83 GLY A O 1
ATOM 655 N N . ILE A 1 84 ? -3.118 -3.753 14.959 1.00 94.88 84 ILE A N 1
ATOM 656 C CA . ILE A 1 84 ? -3.389 -3.364 13.562 1.00 94.88 84 ILE A CA 1
ATOM 657 C C . ILE A 1 84 ? -3.070 -1.881 13.331 1.00 94.88 84 ILE A C 1
ATOM 659 O O . ILE A 1 84 ? -2.340 -1.544 12.401 1.00 94.88 84 ILE A O 1
ATOM 663 N N . VAL A 1 85 ? -3.580 -0.999 14.196 1.00 95.00 85 VAL A N 1
ATOM 664 C CA . VAL A 1 85 ? -3.363 0.454 14.107 1.00 95.00 85 VAL A CA 1
ATOM 665 C C . VAL A 1 85 ? -1.875 0.791 14.202 1.00 95.00 85 VAL A C 1
ATOM 667 O O . VAL A 1 85 ? -1.369 1.585 13.413 1.00 95.00 85 VAL A O 1
ATOM 670 N N . GLN A 1 86 ? -1.156 0.176 15.143 1.00 95.25 86 GLN A N 1
ATOM 671 C CA . GLN A 1 86 ? 0.276 0.401 15.327 1.00 95.25 86 GLN A CA 1
ATOM 672 C C . GLN A 1 86 ? 1.095 -0.086 14.134 1.00 95.25 86 GLN A C 1
ATOM 674 O O . GLN A 1 86 ? 2.007 0.624 13.720 1.00 95.25 86 GLN A O 1
ATOM 679 N N . THR A 1 87 ? 0.770 -1.251 13.567 1.00 95.94 87 THR A N 1
ATOM 680 C CA . THR A 1 87 ? 1.457 -1.776 12.382 1.00 95.94 87 THR A CA 1
ATOM 681 C C . THR A 1 87 ? 1.270 -0.849 11.189 1.00 95.94 87 THR A C 1
ATOM 683 O O . THR A 1 87 ? 2.264 -0.413 10.624 1.00 95.94 87 THR A O 1
ATOM 686 N N . ILE A 1 88 ? 0.033 -0.456 10.866 1.00 93.94 88 ILE A N 1
ATOM 687 C CA . ILE A 1 88 ? -0.220 0.433 9.721 1.00 93.94 88 ILE A CA 1
ATOM 688 C C . ILE A 1 88 ? 0.461 1.791 9.935 1.00 93.94 88 ILE A C 1
ATOM 690 O O . ILE A 1 88 ? 1.148 2.283 9.046 1.00 93.94 88 ILE A O 1
ATOM 694 N N . LYS A 1 89 ? 0.353 2.380 11.135 1.00 92.44 89 LYS A N 1
ATOM 695 C CA . LYS A 1 89 ? 1.044 3.641 11.461 1.00 92.44 89 LYS A CA 1
ATOM 696 C C . LYS A 1 89 ? 2.563 3.518 11.304 1.00 92.44 89 LYS A C 1
ATOM 698 O O . LYS A 1 89 ? 3.197 4.433 10.784 1.00 92.44 89 LYS A O 1
ATOM 703 N N . ALA A 1 90 ? 3.155 2.416 11.763 1.00 93.00 90 ALA A N 1
ATOM 704 C CA . ALA A 1 90 ? 4.590 2.180 11.646 1.00 93.00 90 ALA A CA 1
ATOM 705 C C . ALA A 1 90 ? 5.027 1.997 10.186 1.00 93.00 90 ALA A C 1
ATOM 707 O O . ALA A 1 90 ? 6.053 2.556 9.801 1.00 93.00 90 ALA A O 1
ATOM 708 N N . ASP A 1 91 ? 4.245 1.274 9.383 1.00 90.81 91 ASP A N 1
ATOM 709 C CA . ASP A 1 91 ? 4.521 1.047 7.963 1.00 90.81 91 ASP A CA 1
ATOM 710 C C . ASP A 1 91 ? 4.483 2.362 7.172 1.00 90.81 91 ASP A C 1
ATOM 712 O O . ASP A 1 91 ? 5.421 2.653 6.428 1.00 90.81 91 ASP A O 1
ATOM 716 N N . GLU A 1 92 ? 3.473 3.208 7.401 1.00 87.25 92 GLU A N 1
ATOM 717 C CA . GLU A 1 92 ? 3.381 4.536 6.780 1.00 87.25 92 GLU A CA 1
ATOM 718 C C . GLU A 1 92 ? 4.562 5.430 7.190 1.00 87.25 92 GLU A C 1
ATOM 720 O O . GLU A 1 92 ? 5.250 6.004 6.348 1.00 87.25 92 GLU A O 1
ATOM 725 N N . LEU A 1 93 ? 4.893 5.500 8.484 1.00 87.19 93 LEU A N 1
ATOM 726 C CA . LEU A 1 93 ? 6.048 6.276 8.952 1.00 87.19 93 LEU A CA 1
ATOM 727 C C . LEU A 1 93 ? 7.382 5.755 8.384 1.00 87.19 93 LEU A C 1
ATOM 729 O O . LEU A 1 93 ? 8.285 6.544 8.082 1.00 87.19 93 LEU A O 1
ATOM 733 N N . ALA A 1 94 ? 7.526 4.439 8.221 1.00 88.19 94 ALA A N 1
ATOM 734 C CA . ALA A 1 94 ? 8.700 3.828 7.607 1.00 88.19 94 ALA A CA 1
ATOM 735 C C . ALA A 1 94 ? 8.792 4.175 6.117 1.00 88.19 94 ALA A C 1
ATOM 737 O O . ALA A 1 94 ? 9.853 4.595 5.653 1.00 88.19 94 ALA A O 1
ATOM 738 N N . PHE A 1 95 ? 7.680 4.074 5.385 1.00 84.81 95 PHE A N 1
ATOM 739 C CA . PHE A 1 95 ? 7.591 4.497 3.991 1.00 84.81 95 PHE A CA 1
ATOM 740 C C . PHE A 1 95 ? 8.027 5.959 3.838 1.00 84.81 95 PHE A C 1
ATOM 742 O O . PHE A 1 95 ? 8.887 6.281 3.023 1.00 84.81 95 PHE A O 1
ATOM 749 N N . MET A 1 96 ? 7.534 6.835 4.708 1.00 80.25 96 MET A N 1
ATOM 750 C CA . MET A 1 96 ? 7.806 8.270 4.656 1.00 80.25 96 MET A CA 1
ATOM 751 C C . MET A 1 96 ? 9.189 8.694 5.147 1.00 80.25 96 MET A C 1
ATOM 753 O O . MET A 1 96 ? 9.625 9.814 4.901 1.00 80.25 96 MET A O 1
ATOM 757 N N . SER A 1 97 ? 9.905 7.832 5.853 1.00 81.62 97 SER A N 1
ATOM 758 C CA . SER A 1 97 ? 11.288 8.106 6.256 1.00 81.62 97 SER A CA 1
ATOM 759 C C . SER A 1 97 ? 12.304 7.473 5.304 1.00 81.62 97 SER A C 1
ATOM 761 O O . SER A 1 97 ? 13.513 7.680 5.453 1.00 81.62 97 SER A O 1
ATOM 763 N N . TYR A 1 98 ? 11.835 6.727 4.300 1.00 83.44 98 TYR A N 1
ATOM 764 C CA . TYR A 1 98 ? 12.689 6.014 3.370 1.00 83.44 98 TYR A CA 1
ATOM 765 C C . TYR A 1 98 ? 13.081 6.872 2.163 1.00 83.44 98 TYR A C 1
ATOM 767 O O . TYR A 1 98 ? 12.251 7.272 1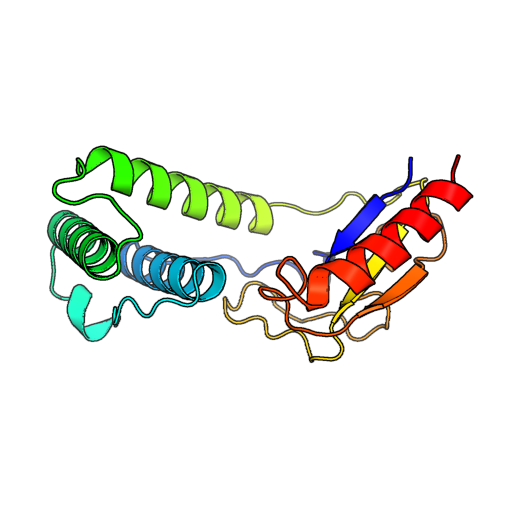.350 1.00 83.44 98 TYR A O 1
ATOM 775 N N . VAL A 1 99 ? 14.390 7.078 2.000 1.00 78.19 99 VAL A N 1
ATOM 776 C CA . VAL A 1 99 ? 14.977 7.617 0.768 1.00 78.19 99 VAL A CA 1
ATOM 777 C C . VAL A 1 99 ? 15.820 6.518 0.112 1.00 78.19 99 VAL A C 1
ATOM 779 O O . VAL A 1 99 ? 16.853 6.124 0.673 1.00 78.19 99 VAL A O 1
ATOM 782 N N . PRO A 1 100 ? 15.427 6.007 -1.070 1.00 78.00 100 PRO A N 1
ATOM 783 C CA . PRO A 1 100 ? 16.221 5.056 -1.827 1.00 78.00 100 PRO A CA 1
ATOM 784 C C . PRO A 1 100 ? 17.593 5.654 -2.139 1.00 78.00 100 PRO A C 1
ATOM 786 O O . PRO A 1 100 ? 17.703 6.745 -2.695 1.00 78.00 100 PRO A O 1
ATOM 789 N N . ARG A 1 101 ? 18.663 4.908 -1.851 1.00 76.19 101 ARG A N 1
ATOM 790 C CA . ARG A 1 101 ? 20.047 5.339 -2.130 1.00 76.19 101 ARG A CA 1
ATOM 791 C C . ARG A 1 101 ? 20.416 5.313 -3.626 1.00 76.19 101 ARG A C 1
ATOM 793 O O . ARG A 1 101 ? 21.553 5.608 -3.976 1.00 76.19 101 ARG A O 1
ATOM 800 N N . GLY A 1 102 ? 19.455 4.993 -4.496 1.00 78.25 102 GLY A N 1
ATOM 801 C CA . GLY A 1 102 ? 19.649 4.803 -5.931 1.00 78.25 102 GLY A CA 1
ATOM 802 C C . GLY A 1 102 ? 20.552 3.615 -6.269 1.00 78.25 102 GLY A C 1
ATOM 803 O O . GLY A 1 102 ? 20.958 2.850 -5.394 1.00 78.25 102 GLY A O 1
ATOM 804 N N . GLY A 1 103 ? 20.854 3.452 -7.557 1.00 85.19 103 GLY A N 1
ATOM 805 C CA . GLY A 1 103 ? 21.846 2.478 -8.019 1.00 85.19 103 GLY A CA 1
ATOM 806 C C . GLY A 1 103 ? 21.414 1.014 -7.930 1.00 85.19 103 GLY A C 1
ATOM 807 O O . GLY A 1 103 ? 22.264 0.141 -7.762 1.00 85.19 103 GLY A O 1
ATOM 808 N N . TYR A 1 104 ? 20.115 0.711 -8.035 1.00 92.69 104 TYR A N 1
ATOM 809 C CA . TYR A 1 104 ? 19.682 -0.676 -8.189 1.00 92.69 104 TYR A CA 1
ATOM 810 C C . TYR A 1 104 ? 20.205 -1.235 -9.519 1.00 92.69 104 TYR A C 1
ATOM 812 O O . TYR A 1 104 ? 19.822 -0.778 -10.597 1.00 92.69 104 TYR A O 1
ATOM 820 N N . ILE A 1 105 ? 21.099 -2.223 -9.426 1.00 93.69 105 ILE A N 1
ATOM 821 C CA . ILE A 1 105 ? 21.844 -2.765 -10.573 1.00 93.69 105 ILE A CA 1
ATOM 822 C C . ILE A 1 105 ? 20.996 -3.752 -11.388 1.00 93.69 105 ILE A C 1
ATOM 824 O O . ILE A 1 105 ? 21.277 -3.977 -12.562 1.00 93.69 105 ILE A O 1
ATOM 828 N N . GLY A 1 106 ? 19.973 -4.362 -10.781 1.00 93.19 106 GLY A N 1
ATOM 829 C CA . GLY A 1 106 ? 19.088 -5.306 -11.462 1.00 93.19 106 GLY A CA 1
ATOM 830 C C . GLY A 1 106 ? 18.064 -4.622 -12.376 1.00 93.19 106 GLY A C 1
ATOM 831 O O . GLY A 1 106 ? 17.829 -3.418 -12.254 1.00 93.19 106 GLY A O 1
ATOM 832 N N . PRO A 1 107 ? 17.412 -5.381 -13.272 1.00 95.19 107 PRO A N 1
ATOM 833 C CA . PRO A 1 107 ? 16.302 -4.855 -14.050 1.00 95.19 107 PRO A CA 1
ATOM 834 C C . PRO A 1 107 ? 15.122 -4.513 -13.135 1.00 95.19 107 PRO A C 1
ATOM 836 O O . PRO A 1 107 ? 14.819 -5.248 -12.191 1.00 95.19 107 PRO A O 1
ATOM 839 N N . ILE A 1 108 ? 14.434 -3.416 -13.450 1.00 96.38 108 ILE A N 1
ATOM 840 C CA . ILE A 1 108 ? 13.180 -3.019 -12.808 1.00 96.38 108 ILE A CA 1
ATOM 841 C C . ILE A 1 108 ? 12.054 -3.124 -13.834 1.00 96.38 108 ILE A C 1
ATOM 843 O O . ILE A 1 108 ? 12.184 -2.628 -14.954 1.00 96.38 108 ILE A O 1
ATOM 847 N N . THR A 1 109 ? 10.943 -3.750 -13.450 1.00 97.56 109 THR A N 1
ATOM 848 C CA . THR A 1 109 ? 9.673 -3.662 -14.183 1.00 97.56 109 THR A CA 1
ATOM 849 C C . THR A 1 109 ? 8.620 -3.027 -13.287 1.00 97.56 109 THR A C 1
ATOM 851 O O . THR A 1 109 ? 8.269 -3.582 -12.247 1.00 97.56 109 THR A O 1
ATOM 854 N N . LEU A 1 110 ? 8.114 -1.870 -13.700 1.00 97.19 110 LEU A N 1
ATOM 855 C CA . LEU A 1 110 ? 7.014 -1.176 -13.049 1.00 97.19 110 LEU A CA 1
ATOM 856 C C . LEU A 1 110 ? 5.698 -1.542 -13.741 1.00 97.19 110 LEU A C 1
ATOM 858 O O . LEU A 1 110 ? 5.486 -1.210 -14.908 1.00 97.19 110 LEU A O 1
ATOM 862 N N . PHE A 1 111 ? 4.801 -2.193 -13.011 1.00 97.00 111 PHE A N 1
ATOM 863 C CA . PHE A 1 111 ? 3.436 -2.446 -13.450 1.00 97.00 111 PHE A CA 1
ATOM 864 C C . PHE A 1 111 ? 2.562 -1.274 -13.026 1.00 97.00 111 PHE A C 1
ATOM 866 O O . PHE A 1 111 ? 2.381 -1.049 -11.833 1.00 97.00 111 PHE A O 1
ATOM 873 N N . ARG A 1 112 ? 2.042 -0.521 -13.993 1.00 94.06 112 ARG A N 1
ATOM 874 C CA . ARG A 1 112 ? 1.213 0.666 -13.747 1.00 94.06 112 ARG A CA 1
ATOM 875 C C . ARG A 1 112 ? -0.218 0.386 -14.138 1.00 94.06 112 ARG A C 1
ATOM 877 O O . ARG A 1 112 ? -0.462 -0.197 -15.193 1.00 94.06 112 ARG A O 1
ATOM 884 N N . THR A 1 113 ? -1.169 0.850 -13.350 1.00 92.00 113 THR A N 1
ATOM 885 C CA . THR A 1 113 ? -2.557 0.846 -13.792 1.00 92.00 113 THR A CA 1
ATOM 886 C C . THR A 1 113 ? -2.772 1.935 -14.843 1.00 92.00 113 THR A C 1
ATOM 888 O O . THR A 1 113 ? -2.037 2.919 -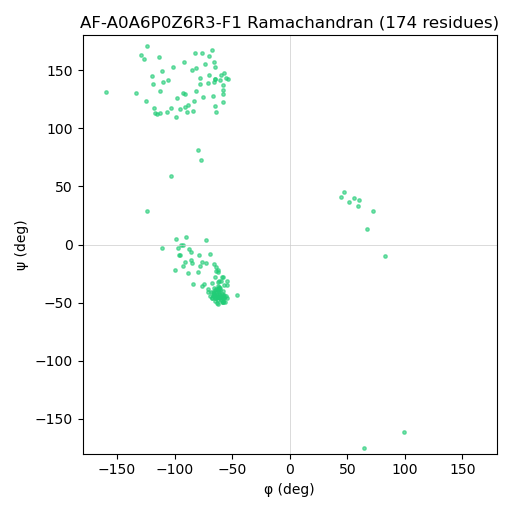14.928 1.00 92.00 113 THR A O 1
ATOM 891 N N . SER A 1 114 ? -3.783 1.769 -15.697 1.00 80.50 114 SER A N 1
ATOM 892 C CA . SER A 1 114 ? -4.152 2.799 -16.682 1.00 80.50 114 SER A CA 1
ATOM 893 C C . SER A 1 114 ? -4.766 4.056 -16.048 1.00 80.50 114 SER A C 1
ATOM 895 O O . SER A 1 114 ? -5.052 5.026 -16.750 1.00 80.50 114 SER A O 1
ATOM 897 N N . LYS A 1 115 ? -5.054 4.023 -14.742 1.00 78.88 115 LYS A N 1
ATOM 898 C CA . LYS A 1 115 ? -5.594 5.155 -13.991 1.00 78.88 115 LYS A CA 1
ATOM 899 C C . LYS A 1 115 ? -4.447 6.055 -13.530 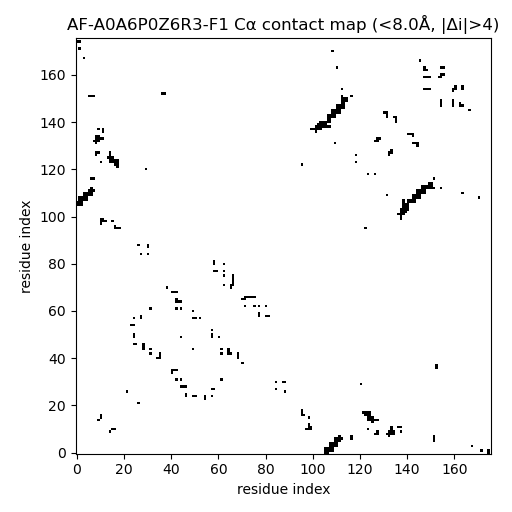1.00 78.88 115 LYS A C 1
ATOM 901 O O . LYS A 1 115 ? -3.322 5.612 -13.332 1.00 78.88 115 LYS A O 1
ATOM 906 N N . VAL A 1 116 ? -4.732 7.348 -13.399 1.00 70.50 116 VAL A N 1
ATOM 907 C CA . VAL A 1 116 ? -3.779 8.281 -12.790 1.00 70.50 116 VAL A CA 1
ATOM 908 C C . VAL A 1 116 ? -3.650 7.895 -11.321 1.00 70.50 116 VAL A C 1
ATOM 910 O O . VAL A 1 116 ? -4.675 7.763 -10.655 1.00 70.50 116 VAL A O 1
ATOM 913 N N . TYR A 1 117 ? -2.421 7.706 -10.837 1.00 74.06 117 TYR A N 1
ATOM 914 C CA . TYR A 1 117 ? -2.174 7.494 -9.414 1.00 74.06 117 TYR A CA 1
ATOM 915 C C . TYR A 1 117 ? -2.720 8.692 -8.637 1.00 74.06 117 TYR A C 1
ATOM 917 O O . TYR A 1 117 ? -2.352 9.836 -8.920 1.00 74.06 117 TYR A O 1
ATOM 925 N N . GLN A 1 118 ? -3.627 8.423 -7.706 1.00 74.19 118 GLN A N 1
ATOM 926 C CA . GLN A 1 118 ? -4.151 9.417 -6.786 1.00 74.19 118 GLN A CA 1
ATOM 927 C C . GLN A 1 118 ? -3.462 9.185 -5.453 1.00 74.19 118 GLN A C 1
ATOM 929 O O . GLN A 1 118 ? -3.580 8.116 -4.863 1.00 74.19 118 GLN A O 1
ATOM 934 N N . ASP A 1 119 ? -2.707 10.182 -5.012 1.00 75.31 119 ASP A N 1
ATOM 935 C CA . ASP A 1 119 ? -2.112 10.187 -3.685 1.00 75.31 119 ASP A CA 1
ATOM 936 C C . ASP A 1 119 ? -3.189 10.554 -2.659 1.00 75.31 119 ASP A C 1
ATOM 938 O O . ASP A 1 119 ? -3.264 11.681 -2.175 1.00 75.31 119 ASP A O 1
ATOM 942 N N . GLU A 1 120 ? -4.097 9.611 -2.405 1.00 74.69 120 GLU A N 1
ATOM 943 C CA . GLU A 1 120 ? -5.253 9.813 -1.521 1.00 74.69 120 GLU A CA 1
ATOM 944 C C . GLU A 1 120 ? -4.842 10.131 -0.080 1.00 74.69 120 GLU A C 1
ATOM 946 O O . GLU A 1 120 ? -5.587 10.768 0.661 1.00 74.69 120 GLU A O 1
ATOM 951 N N . LEU A 1 121 ? -3.634 9.716 0.295 1.00 72.94 121 LEU A N 1
ATOM 952 C CA . LEU A 1 121 ? -3.060 9.897 1.620 1.00 72.94 121 LEU A CA 1
ATOM 953 C C . LEU A 1 121 ? -2.184 11.167 1.713 1.00 72.94 121 LEU A C 1
ATOM 955 O O . LEU A 1 121 ? -1.660 11.469 2.784 1.00 72.94 121 LEU A O 1
ATOM 959 N N . ASP A 1 122 ? -2.052 11.926 0.615 1.00 75.94 122 ASP A N 1
ATOM 960 C CA . ASP A 1 122 ? -1.237 13.148 0.501 1.00 75.94 122 ASP A CA 1
ATOM 961 C C . ASP A 1 122 ? 0.221 12.952 0.973 1.00 75.94 122 ASP A C 1
ATOM 963 O O . ASP A 1 122 ? 0.831 13.826 1.602 1.00 75.94 122 ASP A O 1
ATOM 967 N N . LEU A 1 123 ? 0.779 11.771 0.694 1.00 75.44 123 LEU A N 1
ATOM 968 C CA . LEU A 1 123 ? 2.108 11.350 1.134 1.00 75.44 123 LEU A CA 1
ATOM 969 C C . LEU A 1 123 ? 3.213 12.006 0.312 1.00 75.44 123 LEU A C 1
ATOM 971 O O . LEU A 1 123 ? 4.272 12.336 0.847 1.00 75.44 123 LEU A O 1
ATOM 975 N N . PHE A 1 124 ? 2.985 12.213 -0.980 1.00 77.56 124 PHE A N 1
ATOM 976 C CA . PHE A 1 124 ? 3.941 12.766 -1.921 1.00 77.56 124 PHE A CA 1
ATOM 977 C C . PHE A 1 124 ? 3.778 14.284 -2.027 1.00 77.56 124 PHE A C 1
ATOM 979 O O . PHE A 1 124 ? 2.713 14.829 -2.302 1.00 77.56 124 PHE A O 1
ATOM 986 N N . SER A 1 125 ? 4.891 15.007 -1.914 1.00 80.12 125 SER A N 1
ATOM 987 C CA . SER A 1 125 ? 4.922 16.441 -2.240 1.00 80.12 125 SER A CA 1
ATOM 988 C C . SER A 1 125 ? 4.603 16.714 -3.715 1.00 80.12 125 SER A C 1
ATOM 990 O O . SER A 1 125 ? 4.016 17.744 -4.053 1.00 80.12 125 SER A O 1
ATOM 992 N N . LYS A 1 126 ? 4.991 15.789 -4.599 1.00 83.06 126 LYS A N 1
ATOM 993 C CA . LYS A 1 126 ? 4.700 15.815 -6.031 1.00 83.06 126 LYS A CA 1
ATOM 994 C C . LYS A 1 126 ? 4.838 14.416 -6.616 1.00 83.06 126 LYS A C 1
ATOM 996 O O . LYS A 1 126 ? 5.879 13.792 -6.454 1.00 83.06 126 LYS A O 1
ATOM 1001 N N . ILE A 1 127 ? 3.852 13.962 -7.383 1.00 84.19 127 ILE A N 1
ATOM 1002 C CA . ILE A 1 127 ? 3.968 12.705 -8.132 1.00 84.19 127 ILE A CA 1
ATOM 1003 C C . ILE A 1 127 ? 4.879 12.933 -9.358 1.00 84.19 127 ILE A C 1
ATOM 1005 O O . ILE A 1 127 ? 4.627 13.866 -10.135 1.00 84.19 127 ILE A O 1
ATOM 1009 N N . PRO A 1 128 ? 5.935 12.122 -9.570 1.00 87.62 128 PRO A N 1
ATOM 1010 C CA . PRO A 1 128 ? 6.761 12.201 -10.772 1.00 87.62 128 PRO A CA 1
ATOM 1011 C C . PRO A 1 128 ? 5.935 11.990 -12.049 1.00 87.62 128 PRO A C 1
ATOM 1013 O O . PRO A 1 128 ? 5.082 11.108 -12.122 1.00 87.62 128 PRO A O 1
ATOM 1016 N N . THR A 1 129 ? 6.186 12.801 -13.077 1.00 86.88 129 THR A N 1
ATOM 1017 C CA . THR A 1 129 ? 5.370 12.823 -14.306 1.00 86.88 129 THR A CA 1
ATOM 1018 C C . THR A 1 129 ? 5.936 11.968 -15.437 1.00 86.88 129 THR A C 1
ATOM 1020 O O . THR A 1 129 ? 5.291 11.820 -16.473 1.00 86.88 129 THR A O 1
ATOM 1023 N N . ASP A 1 130 ? 7.155 11.447 -15.286 1.00 91.38 130 ASP A N 1
ATOM 1024 C CA . ASP A 1 130 ? 7.754 10.562 -16.278 1.00 91.38 130 ASP A CA 1
ATOM 1025 C C . ASP A 1 130 ? 7.055 9.192 -16.296 1.00 91.38 130 ASP A C 1
ATOM 1027 O O . ASP A 1 130 ? 6.361 8.795 -15.356 1.00 91.38 130 ASP A O 1
ATOM 1031 N N . SER A 1 131 ? 7.242 8.438 -17.380 1.00 91.56 131 SER A N 1
ATOM 1032 C CA . SER A 1 131 ? 6.565 7.153 -17.565 1.00 91.56 131 SER A CA 1
ATOM 1033 C C . SER A 1 131 ? 6.977 6.077 -16.553 1.00 91.56 131 SER A C 1
ATOM 1035 O O . SER A 1 131 ? 6.248 5.097 -16.395 1.00 91.56 131 SER A O 1
ATOM 1037 N N . THR A 1 132 ? 8.099 6.252 -15.856 1.00 94.00 132 THR A N 1
ATOM 1038 C CA . THR A 1 132 ? 8.609 5.331 -14.835 1.00 94.00 132 THR A CA 1
ATOM 1039 C C . THR A 1 132 ? 8.264 5.788 -13.419 1.00 94.00 132 THR A C 1
ATOM 1041 O O . THR A 1 132 ? 8.708 5.159 -12.467 1.00 94.00 132 THR A O 1
ATOM 1044 N N . TRP A 1 133 ? 7.494 6.873 -13.265 1.00 92.56 133 TRP A N 1
ATOM 1045 C CA . TRP A 1 133 ? 7.165 7.482 -11.974 1.00 92.56 133 TRP A CA 1
ATOM 1046 C C . TRP A 1 133 ? 8.389 7.660 -11.057 1.00 92.56 133 TRP A C 1
ATOM 1048 O O . TRP A 1 133 ? 8.348 7.344 -9.871 1.00 92.56 133 TRP A O 1
ATOM 1058 N N . GLY A 1 134 ? 9.497 8.153 -11.616 1.00 92.00 134 GLY A N 1
ATOM 1059 C CA . GLY A 1 134 ? 10.739 8.433 -10.895 1.00 92.00 134 GLY A CA 1
ATOM 1060 C C . GLY A 1 134 ? 11.659 7.230 -10.670 1.00 92.00 134 GLY A C 1
ATOM 1061 O O . GLY A 1 134 ? 12.811 7.423 -10.280 1.00 92.00 134 GLY A O 1
ATOM 1062 N N . TRP A 1 135 ? 11.220 5.997 -10.950 1.00 93.75 135 TRP A N 1
ATOM 1063 C CA . TRP A 1 135 ? 12.040 4.798 -10.726 1.00 93.75 135 TRP A CA 1
ATOM 1064 C C . TRP A 1 135 ? 13.307 4.752 -11.588 1.00 93.75 135 TRP A C 1
ATOM 1066 O O . TRP A 1 135 ? 14.288 4.115 -11.198 1.00 93.75 135 TRP A O 1
ATOM 1076 N N . ASN A 1 136 ? 13.339 5.465 -12.717 1.00 93.56 136 ASN A N 1
ATOM 1077 C CA . ASN A 1 136 ? 14.548 5.645 -13.523 1.00 93.56 136 ASN A CA 1
ATOM 1078 C C . ASN A 1 136 ? 15.711 6.294 -12.751 1.00 93.56 136 ASN A C 1
ATOM 1080 O O . ASN A 1 136 ? 16.862 6.014 -13.060 1.00 93.56 136 ASN A O 1
ATOM 1084 N N . GLN A 1 137 ? 15.438 7.116 -11.735 1.00 92.19 137 GLN A N 1
ATOM 1085 C CA . GLN A 1 137 ? 16.472 7.727 -10.889 1.00 92.19 137 GLN A CA 1
ATOM 1086 C C . GLN A 1 137 ? 17.028 6.747 -9.851 1.00 92.19 137 GLN A C 1
ATOM 1088 O O . GLN A 1 137 ? 18.110 6.958 -9.305 1.00 92.19 137 GLN A O 1
ATOM 1093 N N . CYS A 1 138 ? 16.303 5.661 -9.581 1.00 91.69 138 CYS A N 1
ATOM 1094 C CA . CYS A 1 138 ? 16.705 4.646 -8.618 1.00 91.69 138 CYS A CA 1
ATOM 1095 C C . CYS A 1 138 ? 17.438 3.460 -9.264 1.00 91.69 138 CYS A C 1
ATOM 1097 O O . CYS A 1 138 ? 17.984 2.627 -8.538 1.00 91.69 138 CYS A O 1
ATOM 1099 N N . SER A 1 139 ? 17.471 3.369 -10.597 1.00 93.62 139 SER A N 1
ATOM 1100 C CA . SER A 1 139 ? 18.045 2.240 -11.335 1.00 93.62 139 SER A CA 1
ATOM 1101 C C . SER A 1 139 ? 19.330 2.605 -12.073 1.00 93.62 139 SER A C 1
ATOM 1103 O O . SER A 1 139 ? 19.503 3.726 -12.541 1.00 93.62 139 SER A O 1
ATOM 1105 N N . SER A 1 140 ? 20.223 1.627 -12.219 1.00 93.50 140 SER A N 1
ATOM 1106 C CA . SER A 1 140 ? 21.378 1.710 -13.121 1.00 93.50 140 SER A CA 1
ATOM 1107 C C . SER A 1 140 ? 21.060 1.244 -14.548 1.00 93.50 140 SER A C 1
ATOM 1109 O O . SER A 1 140 ? 21.932 1.301 -15.412 1.00 93.50 140 SER A O 1
ATOM 1111 N N . GLN A 1 141 ? 19.841 0.760 -14.804 1.00 94.19 141 GLN A N 1
ATOM 1112 C CA . GLN A 1 141 ? 19.383 0.261 -16.102 1.00 94.19 141 GLN A CA 1
ATOM 1113 C C . GLN A 1 141 ? 18.051 0.924 -16.500 1.00 94.19 141 GLN A C 1
ATOM 1115 O O . GLN A 1 141 ? 17.361 1.485 -15.646 1.00 94.19 141 GLN A O 1
ATOM 1120 N N . PRO A 1 142 ? 17.641 0.865 -17.781 1.00 95.06 142 PRO A N 1
ATOM 1121 C CA . PRO A 1 142 ? 16.309 1.308 -18.179 1.00 95.06 142 PRO A CA 1
ATOM 1122 C C . PRO A 1 142 ? 15.203 0.552 -17.426 1.00 95.06 142 PRO A C 1
ATOM 1124 O O . PRO A 1 142 ? 15.217 -0.678 -17.354 1.00 95.06 142 PRO A O 1
ATOM 1127 N N . VAL A 1 143 ? 14.224 1.290 -16.900 1.00 96.50 143 VAL A N 1
ATOM 1128 C CA . VAL A 1 143 ? 13.046 0.719 -16.230 1.00 96.50 143 VAL A CA 1
ATOM 1129 C C . VAL A 1 143 ? 12.007 0.333 -17.280 1.00 96.50 143 VAL A C 1
ATOM 1131 O O . VAL A 1 143 ? 11.568 1.174 -18.065 1.00 96.50 143 VAL A O 1
ATOM 1134 N N . ALA A 1 144 ? 11.598 -0.935 -17.288 1.00 96.94 144 ALA A N 1
ATOM 1135 C CA . ALA A 1 144 ? 10.487 -1.400 -18.109 1.00 96.94 144 ALA A CA 1
ATOM 1136 C C . ALA A 1 144 ? 9.152 -1.004 -17.466 1.00 96.94 144 ALA A C 1
ATOM 1138 O O . ALA A 1 144 ? 9.016 -1.040 -16.243 1.00 96.94 144 ALA A O 1
ATOM 1139 N N . VAL A 1 145 ? 8.161 -0.653 -18.284 1.00 96.75 145 VAL A N 1
ATOM 1140 C CA . VAL A 1 145 ? 6.831 -0.246 -17.817 1.00 96.75 145 VAL A CA 1
ATOM 1141 C C . VAL A 1 145 ? 5.775 -1.110 -18.487 1.00 96.75 145 VAL A C 1
ATOM 1143 O O . VAL A 1 145 ? 5.689 -1.154 -19.711 1.00 96.75 145 VAL A O 1
ATOM 1146 N N . GLU A 1 146 ? 4.954 -1.769 -17.677 1.00 96.31 146 GLU A N 1
ATOM 1147 C CA . GLU A 1 146 ? 3.869 -2.641 -18.115 1.00 96.31 146 GLU A CA 1
ATOM 1148 C C . GLU A 1 146 ? 2.534 -2.073 -17.637 1.00 96.31 146 GLU A C 1
ATOM 1150 O O . GLU A 1 146 ? 2.261 -2.027 -16.439 1.00 96.31 146 GLU A O 1
ATOM 1155 N N . VAL A 1 147 ? 1.681 -1.635 -18.564 1.00 94.69 147 VAL A N 1
ATOM 1156 C CA . VAL A 1 147 ? 0.351 -1.132 -18.198 1.00 94.69 147 VAL A CA 1
ATOM 1157 C C . VAL A 1 147 ? -0.614 -2.301 -17.987 1.00 94.69 147 VAL A C 1
ATOM 1159 O O . VAL A 1 147 ? -0.692 -3.212 -18.817 1.00 94.69 147 VAL A O 1
ATOM 1162 N N . VAL A 1 148 ? -1.358 -2.268 -16.881 1.00 94.88 148 VAL A N 1
ATOM 1163 C CA . VAL A 1 148 ? -2.372 -3.257 -16.493 1.00 94.88 148 VAL A CA 1
ATOM 1164 C C . VAL A 1 148 ? -3.717 -2.593 -16.187 1.00 94.88 148 VAL A C 1
ATOM 1166 O O . VAL A 1 148 ? -3.806 -1.388 -15.944 1.00 94.88 148 VAL A O 1
ATOM 1169 N N . SER A 1 149 ? -4.790 -3.379 -16.245 1.00 92.31 149 SER A N 1
ATOM 1170 C CA . SER A 1 149 ? -6.142 -2.933 -15.888 1.00 92.31 149 SER A CA 1
ATOM 1171 C C . SER A 1 149 ? -6.372 -2.983 -14.374 1.00 92.31 149 SER A C 1
ATOM 1173 O O . SER A 1 149 ? -5.630 -3.643 -13.651 1.00 92.31 149 SER A O 1
ATOM 1175 N N . GLY A 1 150 ? -7.428 -2.310 -13.913 1.00 90.44 150 GLY A N 1
ATOM 1176 C CA . GLY A 1 150 ? -7.763 -2.184 -12.495 1.00 90.44 150 GLY A CA 1
ATOM 1177 C C . GLY A 1 150 ? -7.302 -0.851 -11.900 1.00 90.44 150 GLY A C 1
ATOM 1178 O O . GLY A 1 150 ? -7.064 0.126 -12.614 1.00 90.44 150 GLY A O 1
ATOM 1179 N N . THR A 1 151 ? -7.219 -0.831 -10.578 1.00 89.25 151 THR A N 1
ATOM 1180 C CA . THR A 1 151 ? -6.735 0.257 -9.715 1.00 89.25 151 THR A CA 1
ATOM 1181 C C . THR A 1 151 ? -5.606 -0.272 -8.832 1.00 89.25 151 THR A C 1
ATOM 1183 O O . THR A 1 151 ? -5.407 -1.488 -8.773 1.00 89.25 151 THR A O 1
ATOM 1186 N N . HIS A 1 152 ? -4.912 0.615 -8.114 1.00 89.69 152 HIS A N 1
ATOM 1187 C CA . HIS A 1 152 ? -3.874 0.252 -7.144 1.00 89.69 152 HIS A CA 1
ATOM 1188 C C . HIS A 1 152 ? -4.303 -0.904 -6.218 1.00 89.69 152 HIS A C 1
ATOM 1190 O O . HIS A 1 152 ? -3.563 -1.862 -6.015 1.00 89.69 152 HIS A O 1
ATOM 1196 N N . THR A 1 153 ? -5.545 -0.866 -5.726 1.00 87.31 153 THR A N 1
ATOM 1197 C CA . THR A 1 153 ? -6.100 -1.882 -4.819 1.00 87.31 153 THR A CA 1
ATOM 1198 C C . THR A 1 153 ? -6.658 -3.111 -5.536 1.00 87.31 153 THR A C 1
ATOM 1200 O O . THR A 1 153 ? -6.558 -4.224 -5.026 1.00 87.31 153 THR A O 1
ATOM 1203 N N . THR A 1 154 ? -7.231 -2.954 -6.734 1.00 90.94 154 THR A N 1
ATOM 1204 C CA . THR A 1 154 ? -7.909 -4.063 -7.432 1.00 90.94 154 THR A CA 1
ATOM 1205 C C . THR A 1 154 ? -6.999 -4.856 -8.367 1.00 90.94 154 THR A C 1
ATOM 1207 O O . THR A 1 154 ? -7.352 -5.974 -8.733 1.00 90.94 154 THR A O 1
ATOM 1210 N N . MET A 1 155 ? -5.814 -4.349 -8.730 1.00 93.56 155 MET A N 1
ATOM 1211 C CA . MET A 1 155 ? -4.896 -5.038 -9.654 1.00 93.56 155 MET A CA 1
ATOM 1212 C C . MET A 1 155 ? -4.383 -6.391 -9.133 1.00 93.56 155 MET A C 1
ATOM 1214 O O . MET A 1 155 ? -3.967 -7.238 -9.923 1.00 93.56 155 MET A O 1
ATOM 1218 N N . LEU A 1 156 ? -4.414 -6.596 -7.813 1.00 93.56 156 LEU A N 1
ATOM 1219 C CA . LEU A 1 156 ? -4.015 -7.839 -7.145 1.00 93.56 156 LEU A CA 1
ATOM 1220 C C . LEU A 1 156 ? -5.186 -8.809 -6.917 1.00 93.56 156 LEU A C 1
ATOM 1222 O O . LEU A 1 156 ? -4.976 -9.902 -6.394 1.00 93.56 156 LEU A O 1
ATOM 1226 N N . ALA A 1 157 ? -6.401 -8.437 -7.322 1.00 92.75 157 ALA A N 1
ATOM 1227 C CA . ALA A 1 157 ? -7.608 -9.240 -7.174 1.00 92.75 157 ALA A CA 1
ATOM 1228 C C . ALA A 1 157 ? -8.167 -9.693 -8.532 1.00 92.75 157 ALA A C 1
ATOM 1230 O O . ALA A 1 157 ? -7.857 -9.137 -9.589 1.00 92.75 157 ALA A O 1
ATOM 1231 N N . GLU A 1 158 ? -9.009 -10.724 -8.510 1.00 94.88 158 GLU A N 1
ATOM 1232 C CA . GLU A 1 158 ? -9.729 -11.188 -9.697 1.00 94.88 158 GLU A CA 1
ATOM 1233 C C . GLU A 1 158 ? -10.719 -10.116 -10.208 1.00 94.88 158 GLU A C 1
ATOM 1235 O O . GLU A 1 158 ? -11.354 -9.437 -9.398 1.00 94.88 158 GLU A O 1
ATOM 1240 N N . PRO A 1 159 ? -10.884 -9.956 -11.538 1.00 95.06 159 PRO A N 1
ATOM 1241 C CA . PRO A 1 159 ? -10.211 -10.700 -12.611 1.00 95.06 159 PRO A CA 1
ATOM 1242 C C . PRO A 1 159 ? -8.833 -10.130 -13.018 1.00 95.06 159 PRO A C 1
ATOM 1244 O O . PRO A 1 159 ? -8.132 -10.711 -13.846 1.00 95.06 159 PRO A O 1
ATOM 1247 N N . TYR A 1 160 ? -8.434 -8.973 -12.482 1.00 95.56 160 TYR A N 1
ATOM 1248 C CA . TYR A 1 160 ? -7.272 -8.207 -12.958 1.00 95.56 160 TYR A CA 1
ATOM 1249 C C . TYR A 1 160 ? -5.930 -8.905 -12.703 1.00 95.56 160 TYR A C 1
ATOM 1251 O O . TYR A 1 160 ? -5.017 -8.829 -13.535 1.00 95.56 160 TYR A O 1
ATOM 1259 N N . VAL A 1 161 ? -5.832 -9.649 -11.599 1.00 96.31 161 VAL A N 1
ATOM 1260 C CA . VAL A 1 161 ? -4.619 -10.372 -11.195 1.00 96.31 161 VAL A CA 1
ATOM 1261 C C . VAL A 1 161 ? -4.149 -11.385 -12.240 1.00 96.31 161 VAL A C 1
ATOM 1263 O O . VAL A 1 161 ? -2.949 -11.625 -12.359 1.00 96.31 161 VAL A O 1
ATOM 1266 N N . GLN A 1 162 ? -5.047 -11.938 -13.062 1.00 96.62 162 GLN A N 1
ATOM 1267 C CA . GLN A 1 162 ? -4.686 -12.913 -14.097 1.00 96.62 162 GLN A CA 1
ATOM 1268 C C . GLN A 1 162 ? -3.762 -12.304 -15.156 1.00 96.62 162 GLN A C 1
ATOM 1270 O O . GLN A 1 162 ? -2.750 -12.903 -15.535 1.00 96.62 162 GLN A O 1
ATOM 1275 N N . VAL A 1 163 ? -4.076 -11.085 -15.603 1.00 95.12 163 VAL A N 1
ATOM 1276 C CA . VAL A 1 163 ? -3.268 -10.356 -16.589 1.00 95.12 163 VAL A CA 1
ATOM 1277 C C . VAL A 1 163 ? -1.932 -9.938 -15.976 1.00 95.12 163 VAL A C 1
ATOM 1279 O O . VAL A 1 163 ? -0.887 -10.127 -16.605 1.00 95.12 163 VAL A O 1
ATOM 1282 N N . LEU A 1 164 ? -1.950 -9.424 -14.739 1.00 96.81 164 LEU A N 1
ATOM 1283 C CA . LEU A 1 164 ? -0.738 -9.062 -14.001 1.00 96.81 164 LEU A CA 1
ATOM 1284 C C . LEU A 1 164 ? 0.195 -10.270 -13.841 1.00 96.81 164 LEU A C 1
ATOM 1286 O O . LEU A 1 164 ? 1.375 -10.191 -14.184 1.00 96.81 164 LEU A O 1
ATOM 1290 N N . ALA A 1 165 ? -0.338 -11.408 -13.392 1.00 97.00 165 ALA A N 1
ATOM 1291 C CA . ALA A 1 165 ? 0.420 -12.637 -13.199 1.00 97.00 165 ALA A CA 1
ATOM 1292 C C . ALA A 1 165 ? 1.007 -13.167 -14.515 1.00 97.00 165 ALA A C 1
ATOM 1294 O O . ALA A 1 165 ? 2.152 -13.619 -14.537 1.00 97.00 165 ALA A O 1
ATOM 1295 N N . GLY A 1 166 ? 0.257 -13.093 -15.621 1.00 97.00 166 GLY A N 1
ATOM 1296 C CA . GLY A 1 166 ? 0.748 -13.471 -16.948 1.00 97.00 166 GLY A CA 1
ATOM 1297 C C . GLY A 1 166 ? 1.955 -12.638 -17.384 1.00 97.00 166 GLY A C 1
ATOM 1298 O O . GLY A 1 166 ? 2.984 -13.193 -17.776 1.00 97.00 166 GLY A O 1
ATOM 1299 N N . LYS A 1 167 ? 1.869 -11.310 -17.245 1.00 96.62 167 LYS A N 1
ATOM 1300 C CA . LYS A 1 167 ? 2.983 -10.406 -17.565 1.00 96.62 167 LYS A CA 1
ATOM 1301 C C . LYS A 1 167 ? 4.176 -10.608 -16.623 1.00 96.62 167 LYS A C 1
ATOM 1303 O O . LYS A 1 167 ? 5.308 -10.685 -17.091 1.00 96.62 167 LYS A O 1
ATOM 1308 N N . LEU A 1 168 ? 3.939 -10.779 -15.320 1.00 96.88 168 LEU A N 1
ATOM 1309 C CA . LEU A 1 168 ? 5.001 -11.032 -14.343 1.00 96.88 168 LEU A CA 1
ATOM 1310 C C . LEU A 1 168 ? 5.761 -12.332 -14.641 1.00 96.88 168 LEU A C 1
ATOM 1312 O O . LEU A 1 168 ? 6.991 -12.336 -14.605 1.00 96.88 168 LEU A O 1
ATOM 1316 N N . LYS A 1 169 ? 5.057 -13.416 -14.995 1.00 96.94 169 LYS A N 1
ATOM 1317 C CA . LYS A 1 169 ? 5.686 -14.679 -15.421 1.00 96.94 169 LYS A CA 1
ATOM 1318 C C . LYS A 1 169 ? 6.605 -14.475 -16.625 1.00 96.94 169 LYS A C 1
ATOM 1320 O O . LYS A 1 169 ? 7.716 -14.997 -16.631 1.00 96.94 169 LYS A O 1
ATOM 1325 N N . PHE A 1 170 ? 6.168 -13.694 -17.614 1.00 94.88 170 PHE A N 1
ATOM 1326 C CA . PHE A 1 170 ? 6.989 -13.367 -18.779 1.00 94.88 170 PHE A CA 1
ATOM 1327 C C . PHE A 1 170 ? 8.244 -12.568 -18.397 1.00 94.88 170 PHE A C 1
ATOM 1329 O O . PHE A 1 170 ? 9.335 -12.888 -18.863 1.00 94.88 170 PHE A O 1
ATOM 1336 N N . CYS A 1 171 ? 8.122 -11.573 -17.513 1.00 94.31 171 CYS A N 1
ATOM 1337 C CA . CYS A 1 171 ? 9.269 -10.811 -17.016 1.00 94.31 171 CYS A CA 1
ATOM 1338 C C . CYS A 1 171 ? 10.264 -11.699 -16.261 1.00 94.31 171 CYS A C 1
ATOM 1340 O O . CYS A 1 171 ? 11.460 -11.620 -16.523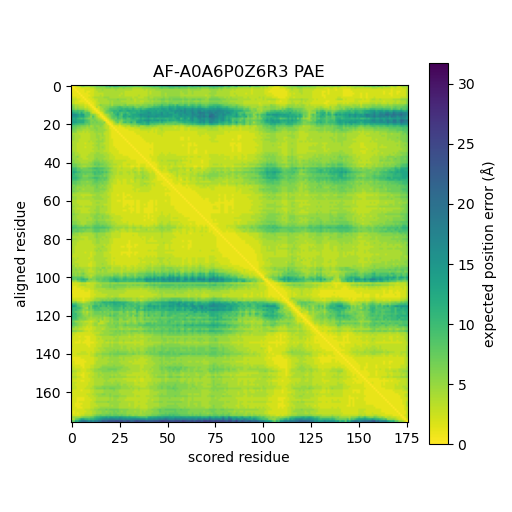 1.00 94.31 171 CYS A O 1
ATOM 1342 N N . LEU A 1 172 ? 9.784 -12.571 -15.369 1.00 94.00 172 LEU A N 1
ATOM 1343 C CA . LEU A 1 172 ? 10.631 -13.491 -14.603 1.00 94.00 172 LEU A CA 1
ATOM 1344 C C . LEU A 1 172 ? 11.407 -14.449 -15.518 1.00 94.00 172 LEU A C 1
ATOM 1346 O O . LEU A 1 172 ? 12.609 -14.612 -15.340 1.00 94.00 172 LEU A O 1
ATOM 1350 N N . ALA A 1 173 ? 10.755 -15.003 -16.544 1.00 93.38 173 ALA A N 1
ATOM 1351 C CA . ALA A 1 173 ? 11.384 -15.925 -17.491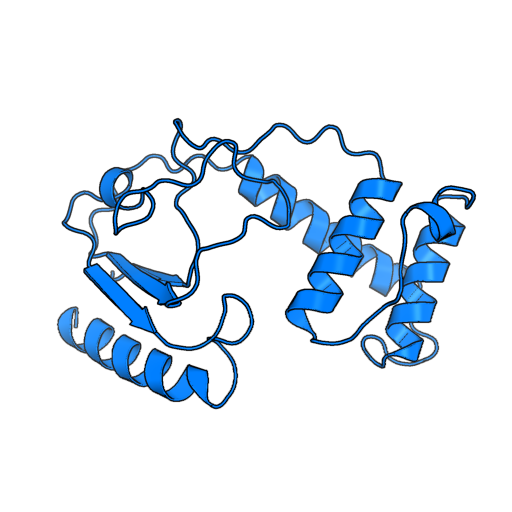 1.00 93.38 173 ALA A CA 1
ATOM 1352 C C . ALA A 1 173 ? 12.512 -15.297 -18.333 1.00 93.38 173 ALA A C 1
ATOM 1354 O O . ALA A 1 173 ? 13.328 -16.023 -18.886 1.00 93.38 173 ALA A O 1
ATOM 1355 N N . ARG A 1 174 ? 12.571 -13.962 -18.449 1.00 85.38 174 ARG A N 1
ATOM 1356 C CA . ARG A 1 174 ? 13.615 -13.246 -19.210 1.00 85.38 174 ARG A CA 1
ATOM 1357 C C . ARG A 1 174 ? 14.888 -12.966 -18.413 1.00 85.38 174 ARG A C 1
ATOM 1359 O O . ARG A 1 174 ? 15.870 -12.522 -19.001 1.00 85.38 174 ARG A O 1
ATOM 1366 N N . VAL A 1 175 ? 14.843 -13.132 -17.093 1.00 82.31 175 VAL A N 1
ATOM 1367 C CA . VAL A 1 175 ? 15.965 -12.847 -16.179 1.00 82.31 175 VAL A CA 1
ATOM 1368 C C . VAL A 1 175 ? 16.530 -14.142 -15.573 1.00 82.31 175 VAL A C 1
ATOM 1370 O O . VAL A 1 175 ? 17.514 -14.090 -14.836 1.00 82.31 175 VAL A O 1
ATOM 1373 N N . CYS A 1 176 ? 15.908 -15.285 -15.887 1.00 57.41 176 CYS A N 1
ATOM 1374 C CA . CYS A 1 176 ? 16.393 -16.631 -15.590 1.00 57.41 176 CYS A CA 1
ATOM 1375 C C . CYS A 1 176 ? 17.288 -17.171 -16.706 1.00 57.41 176 CYS A C 1
ATOM 1377 O O . CYS A 1 176 ? 17.038 -16.834 -17.885 1.00 57.41 176 CYS A O 1
#

Solvent-accessible surface area (backbone atoms only — not comparable to full-atom values): 10353 Å² total; per-residue (Å²): 107,78,45,80,43,76,56,67,68,43,52,41,86,91,18,38,46,53,88,81,89,68,54,72,64,56,49,51,45,51,53,48,50,52,51,24,62,72,67,75,45,85,61,85,75,50,64,81,76,40,65,86,46,55,77,66,54,37,52,51,49,53,49,51,33,34,31,73,70,65,78,35,65,81,90,64,59,68,66,60,51,51,51,52,54,50,51,53,53,50,52,53,53,50,58,54,69,51,68,73,90,40,64,39,76,39,56,39,39,40,38,34,42,80,56,80,88,72,66,86,80,63,47,53,72,42,81,56,87,54,92,60,20,48,42,53,71,35,31,69,44,80,62,44,73,44,81,41,64,58,44,80,69,44,31,79,32,87,78,34,24,58,59,51,51,54,52,49,52,56,56,53,62,71,77,104

Secondary structure (DSSP, 8-state):
--EEEES-----GGGPBPP----HHHHHHHHHHHHHHHH-------HHHHTTS-HHHHHHHHHHHHHHTTSS-TT--HHHHHHHHHHHHHHHHHHHH----S-B-S-EEEEEESSPPP-TT--BSS---STTTTGGGTBSSPPEEEEESS-TTTTTSTTHHHHHHHHHHHHHHTT-

Foldseek 3Di:
DEAEAEADAACAPVFAWDDDPDDPLRLLVVLQVVCCLQVVDHLVDDSVVPVVDDSVVSLVSSVVSCCVRVVDPPPDDSVVSVVSSVVVVVVLVVVNVDHQPAAAAHAYEYEHEPDDDDPPVSGTPDFQPDQRRCCVRRYPDDHHYHYFYDDSNPCCDPPNVVVVVVVVVVVVVVVD

Nearest PDB structures (foldseek):
  4zxi-assembly1_A  TM=8.883E-01  e=1.791E-09  Acinetobacter baumannii AB307-0294
  5v3y-assembly2_B  TM=4.857E-01  e=1.206E-05  Mycobacterium tuberculosis
  5v40-assembly2_B  TM=4.573E-01  e=1.287E-05  Mycobacterium tuberculosis
  5v42-assembly2_B  TM=4.769E-01  e=5.071E-05  Mycobacterium tuberculosis
  5v3x-assembly2_B  TM=4.824E-01  e=7.029E-05  Mycobacterium tuberculosis

Sequence (176 aa):
ALLALFDLPALIPSSAPKQLDWDDTRWLTNIAHILEMLSGKNLDISSEAIKPLTPEEQLNYLKQQMETVNLLPPNSGIERLRGIVQTIKADELAFMSYVPRGGYIGPITLFRTSKVYQDELDLFSKIPTDSTWGWNQCSSQPVAVEVVSGTHTTMLAEPYVQVLAGKLKFCLARVC

Radius of gyration: 18.67 Å; Cα contacts (8 Å, |Δi|>4): 233; chains: 1; bounding box: 42×33×43 Å

pLDDT: mean 89.86, std 7.72, range [57.41, 97.56]